Protein 1O50 (pdb70)

Foldseek 3Di:
DPQDFCLNQQVPDDDDAAEDEFLAAVVVVVVSCVVVVVHQKHFYDDPQATAFIAGVVLVVQLCCCAPPVDDCVRDYDDSRGNNNRTHGADAAERGHGLVVVVVSCVVVVTFKHFHADPRRHGDTIGGPVSSVCVQVVDDPD

Nearest PDB structures (foldseek):
  1o50-assembly1_A-2  TM=1.007E+00  e=1.225E-30  Thermotoga maritima
  2ya3-assembly1_E  TM=7.807E-01  e=7.567E-06  Rattus norvegicus
  8bik-assembly2_F  TM=7.226E-01  e=2.809E-06  Homo sapiens
  2uv4-assembly1_A  TM=7.250E-01  e=1.202E-05  Homo sapiens
  2uv7-assembly1_A-2  TM=7.101E-01  e=1.125E-05  Homo sapiens

Sequence (141 aa):
HHHMKVKDVCKLISLKPTVVEEDTPIEEIVDRILEDPVTRTVYVARDNKLVGMIPVMHLLKVSGFHFFGFIPSMKRLIAKNASEIMLDPVYVHMDTPLEEALKLMIDNNIQEMPVVDEKGEIVGDLNSLEILLALWKGREK

CATH classification: 3.10.580.10

InterPro domains:
  IPR000644 CBS domain [PF00571] (10-59)
  IPR000644 CBS domain [PF00571] (87-139)
  IPR000644 CBS domain [PS51371] (89-145)
  IPR000644 CBS domain [SM00116] (13-61)
  IPR000644 CBS domain [SM00116] (92-140)
  IPR046342 CBS domain superfamily [G3DSA:3.10.580.10] (1-145)
  IPR046342 CBS domain superfamily [SSF54631] (1-139)
  IPR051257 Diverse Function CBS-Domain-Containing Protein [PTHR43080] (1-138)

Secondary structure (DSSP, 8-state):
-TT-BHHHHTTSS----EEE-TT-BHHHHHHHHHHSTT--EEEEEETTEEEEEEEHHHHHHHHHHHHH---------SS-BHHHH-B----B-TTSBHHHHHHHHHHHT-SEEEEE-TTS-EEEEEEHHHHHHHHHHS---

B-factor: mean 39.26, std 5.95, range [19.26, 62.48]

Structure (mmCIF, N/CA/C/O backbone):
data_1O50
#
_entry.id   1O50
#
_cell.length_a   45.169
_cell.length_b   45.169
_cell.length_c   177.196
_cell.angle_alpha   90.00
_cell.angle_beta   90.00
_cell.angle_gamma   90.00
#
_symmetry.space_group_name_H-M   'P 41 21 2'
#
loop_
_entity.id
_entity.type
_entity.pdbx_description
1 polymer 'CBS domain-containing predicted protein TM0935'
2 water water
#
loop_
_atom_site.group_PDB
_atom_site.id
_atom_site.type_symbol
_atom_site.label_atom_id
_atom_site.label_alt_id
_atom_site.label_comp_id
_atom_site.label_asym_id
_atom_site.label_entity_id
_atom_site.label_seq_id
_atom_site.pdbx_PDB_ins_code
_atom_site.Cartn_x
_atom_site.Cartn_y
_atom_site.Cartn_z
_atom_site.occupancy
_atom_site.B_iso_or_equiv
_atom_site.auth_seq_id
_atom_site.auth_comp_id
_atom_site.auth_asym_id
_atom_site.auth_atom_id
_atom_site.pdbx_PDB_model_num
ATOM 1 N N . HIS A 1 10 ? 17.633 0.762 67.721 1.00 36.29 -2 HIS A N 1
ATOM 2 C CA . HIS A 1 10 ? 17.893 2.140 67.163 1.00 36.00 -2 HIS A CA 1
ATOM 3 C C . HIS A 1 10 ? 19.383 2.570 67.295 1.00 36.00 -2 HIS A C 1
ATOM 4 O O . HIS A 1 10 ? 19.846 2.963 68.399 1.00 37.08 -2 HIS 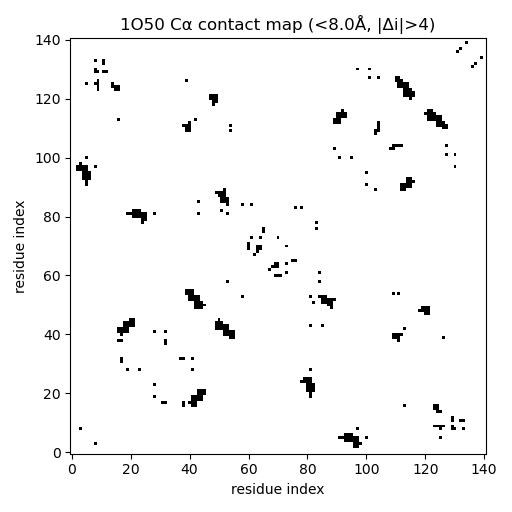A O 1
ATOM 11 N N . HIS A 1 11 ? 20.091 2.501 66.174 1.00 35.05 -1 HIS A N 1
ATOM 12 C CA . HIS A 1 11 ? 21.515 2.833 66.053 1.00 34.77 -1 HIS A CA 1
ATOM 13 C C . HIS A 1 11 ? 22.469 2.031 66.933 1.00 35.24 -1 HIS A C 1
ATOM 14 O O . HIS A 1 11 ? 23.645 2.380 67.023 1.00 35.47 -1 HIS A O 1
ATOM 21 N N . HIS A 1 12 ? 21.981 0.956 67.541 1.00 36.20 0 HIS A N 1
ATOM 22 C CA . HIS A 1 12 ? 22.812 0.045 68.334 1.00 36.21 0 HIS A CA 1
ATOM 23 C C . HIS A 1 12 ? 23.714 0.731 69.384 1.00 36.08 0 HIS A C 1
ATOM 24 O O . HIS A 1 12 ? 24.856 0.330 69.575 1.00 36.63 0 HIS A O 1
ATOM 31 N N . MET A 1 13 ? 23.205 1.796 70.009 1.00 36.26 1 MET A N 1
ATOM 32 C CA . MET A 1 13 ? 23.910 2.504 71.082 1.00 36.34 1 MET A CA 1
ATOM 33 C C . MET A 1 13 ? 24.017 1.667 72.363 1.00 36.42 1 MET A C 1
ATOM 34 O O . MET A 1 13 ? 23.148 0.862 72.678 1.00 36.76 1 MET A O 1
ATOM 39 N N . LYS A 1 14 ? 25.099 1.878 73.094 1.00 36.68 2 LYS A N 1
ATOM 40 C CA . LYS A 1 14 ? 25.306 1.239 74.381 1.00 36.75 2 LYS A CA 1
ATOM 41 C C . LYS A 1 14 ? 25.477 2.263 75.493 1.00 36.22 2 LYS A C 1
ATOM 42 O O . LYS A 1 14 ? 25.650 3.468 75.228 1.00 35.79 2 LYS A O 1
ATOM 48 N N . VAL A 1 15 ? 25.449 1.790 76.741 1.00 35.08 3 VAL A N 1
ATOM 49 C CA . VAL A 1 15 ? 25.534 2.707 77.872 1.00 34.71 3 VAL A CA 1
ATOM 50 C C . VAL A 1 15 ? 26.806 3.554 77.742 1.00 34.45 3 VAL A C 1
ATOM 51 O O . VAL A 1 15 ? 26.775 4.765 77.994 1.00 33.29 3 VAL A O 1
ATOM 55 N N . LYS A 1 16 ? 27.894 2.925 77.308 1.00 34.70 4 LYS A N 1
ATOM 56 C CA . LYS A 1 16 ? 29.180 3.606 77.153 1.00 35.37 4 LYS A CA 1
ATOM 57 C C . LYS A 1 16 ? 29.129 4.844 76.226 1.00 35.35 4 LYS A C 1
ATOM 58 O O . LYS A 1 16 ? 29.942 5.767 76.369 1.00 35.31 4 LYS A O 1
ATOM 64 N N . ASP A 1 17 ? 28.202 4.842 75.277 1.00 35.07 5 ASP A N 1
ATOM 65 C CA . ASP A 1 17 ? 28.035 5.956 74.330 1.00 35.81 5 ASP A CA 1
ATOM 66 C C . ASP A 1 17 ? 27.249 7.142 74.914 1.00 35.94 5 ASP A C 1
ATOM 67 O O . ASP A 1 17 ? 27.321 8.241 74.375 1.00 35.96 5 ASP A O 1
ATOM 72 N N . VAL A 1 18 ? 26.474 6.902 75.978 1.00 36.53 6 VAL A N 1
ATOM 73 C CA . VAL A 1 18 ? 25.528 7.867 76.555 1.00 37.57 6 VAL A CA 1
ATOM 74 C C . VAL A 1 18 ? 25.932 8.383 77.956 1.00 37.75 6 VAL A C 1
ATOM 75 O O . VAL A 1 18 ? 25.679 9.533 78.290 1.00 38.27 6 VAL A O 1
ATOM 79 N N . CYS A 1 19 ? 26.623 7.552 78.727 1.00 37.23 7 CYS A N 1
ATOM 80 C CA . CYS A 1 19 ? 26.949 7.846 80.132 1.00 37.35 7 CYS A CA 1
ATOM 81 C C . CYS A 1 19 ? 28.004 8.944 80.376 1.00 36.70 7 CYS A C 1
ATOM 82 O O . CYS A 1 19 ? 28.295 9.302 81.524 1.00 35.23 7 CYS A O 1
ATOM 85 N N . LYS A 1 20 ? 28.554 9.502 79.317 1.00 37.74 8 LYS A N 1
ATOM 86 C CA . LYS A 1 20 ? 29.475 10.629 79.458 1.00 38.51 8 LYS A CA 1
ATOM 87 C C . LYS A 1 20 ? 28.969 11.891 78.737 1.00 38.29 8 LYS A C 1
ATOM 88 O O . LYS A 1 20 ? 29.680 12.859 78.636 1.00 36.50 8 LYS A O 1
ATOM 94 N N . LEU A 1 21 ? 27.710 11.890 78.305 1.00 38.40 9 LEU A N 1
ATOM 95 C CA . LEU A 1 21 ? 27.176 13.004 77.518 1.00 39.87 9 LEU A CA 1
ATOM 96 C C . LEU A 1 21 ? 26.928 14.253 78.398 1.00 40.93 9 LEU A C 1
ATOM 97 O O . LEU A 1 21 ? 26.956 15.376 77.900 1.00 41.08 9 LEU A O 1
ATOM 102 N N . ILE A 1 22 ? 26.679 14.013 79.692 1.00 41.42 10 ILE A N 1
ATOM 103 C CA . ILE A 1 22 ? 26.617 15.025 80.755 1.00 41.06 10 ILE A CA 1
ATOM 104 C C . ILE A 1 22 ? 27.592 14.566 81.857 1.00 41.35 10 ILE A C 1
ATOM 105 O O . ILE A 1 22 ? 27.729 13.359 82.140 1.00 40.04 10 ILE A O 1
ATOM 110 N N . SER A 1 23 ? 28.279 15.526 82.457 1.00 41.59 11 SER A N 1
ATOM 111 C CA . SER A 1 23 ? 29.144 15.269 83.601 1.00 42.98 11 SER A CA 1
ATOM 112 C C . SER A 1 23 ? 28.304 15.109 84.868 1.00 42.73 11 SER A C 1
ATOM 113 O O . SER A 1 23 ? 27.839 16.105 85.440 1.00 43.33 11 SER A O 1
ATOM 116 N N . LEU A 1 24 ? 28.081 13.857 85.258 1.00 41.88 12 LEU A N 1
ATOM 117 C CA . LEU A 1 24 ? 27.356 13.504 86.463 1.00 41.57 12 LEU A CA 1
ATOM 118 C C . LEU A 1 24 ? 28.340 12.881 87.450 1.00 41.69 12 LEU A C 1
ATOM 119 O O . LEU A 1 24 ? 29.247 12.147 87.042 1.00 41.51 12 LEU A O 1
ATOM 124 N N . LYS A 1 25 ? 28.148 13.188 88.736 1.00 41.89 13 LYS A N 1
ATOM 125 C CA . LYS A 1 25 ? 28.893 12.557 89.844 1.00 42.73 13 LYS A CA 1
ATOM 126 C C . LYS A 1 25 ? 27.901 11.776 90.661 1.00 41.46 13 LYS A C 1
ATOM 127 O O . LYS A 1 25 ? 26.961 12.379 91.178 1.00 41.67 13 LYS A O 1
ATOM 133 N N . PRO A 1 26 ? 28.073 10.462 90.790 1.00 40.22 14 PRO A N 1
ATOM 134 C CA . PRO A 1 26 ? 27.151 9.665 91.597 1.00 39.68 14 PRO A CA 1
ATOM 135 C C . PRO A 1 26 ? 27.165 10.123 93.060 1.00 39.01 14 PRO A C 1
ATOM 136 O O . PRO A 1 26 ? 28.209 10.459 93.593 1.00 38.12 14 PRO A O 1
ATOM 140 N N . THR A 1 27 ? 25.994 10.171 93.662 1.00 37.59 15 THR A N 1
ATOM 141 C CA . THR A 1 27 ? 25.836 10.444 95.082 1.00 38.09 15 THR A CA 1
ATOM 142 C C . THR A 1 27 ? 25.734 9.160 95.854 1.00 37.76 15 THR A C 1
ATOM 143 O O . THR A 1 27 ? 24.734 8.465 95.757 1.00 37.73 15 THR A O 1
ATOM 147 N N . VAL A 1 28 ? 26.753 8.907 96.657 1.00 36.83 16 VAL A N 1
ATOM 148 C CA . VAL A 1 28 ? 26.933 7.651 97.351 1.00 36.96 16 VAL A CA 1
ATOM 149 C C . VAL A 1 28 ? 27.055 7.861 98.892 1.00 37.60 16 VAL A C 1
ATOM 150 O O . VAL A 1 28 ? 27.953 8.576 99.363 1.00 35.49 16 VAL A O 1
ATOM 154 N N . VAL A 1 29 ? 26.180 7.162 99.633 1.00 37.13 17 VAL A N 1
ATOM 155 C CA . VAL A 1 29 ? 26.110 7.175 101.090 1.00 36.87 17 VAL A CA 1
ATOM 156 C C . VAL A 1 29 ? 26.413 5.778 101.648 1.00 36.76 17 VAL A C 1
ATOM 157 O O . VAL A 1 29 ? 26.570 4.818 100.903 1.00 36.87 17 VAL A O 1
ATOM 161 N N . GLU A 1 30 ? 26.564 5.724 102.966 1.00 36.41 18 GLU A N 1
ATOM 162 C CA . GLU A 1 30 ? 26.775 4.499 103.738 1.00 36.07 18 GLU A CA 1
ATOM 163 C C . GLU A 1 30 ? 25.446 4.056 104.338 1.00 35.07 18 GLU A C 1
ATOM 164 O O . GLU A 1 30 ? 24.516 4.828 104.388 1.00 34.24 18 GLU A O 1
ATOM 170 N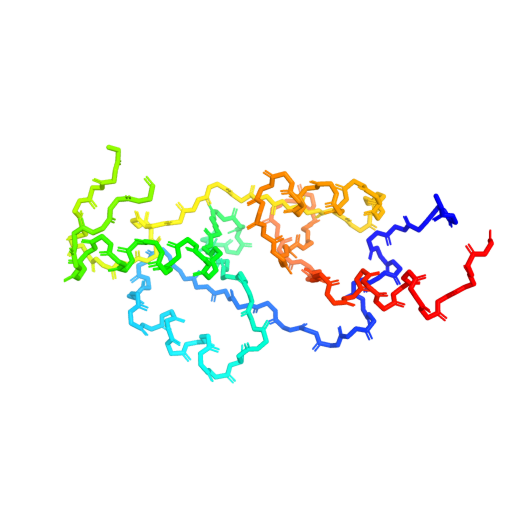 N . GLU A 1 31 ? 25.370 2.831 104.825 1.00 35.90 19 GLU A N 1
ATOM 171 C CA . GLU A 1 31 ? 24.116 2.260 105.349 1.00 36.39 19 GLU A CA 1
ATOM 172 C C . GLU A 1 31 ? 23.558 2.992 106.584 1.00 36.10 19 GLU A C 1
ATOM 173 O O . GLU A 1 31 ? 22.323 3.054 106.796 1.00 36.06 19 GLU A O 1
ATOM 179 N N . ASP A 1 32 ? 24.456 3.555 107.391 1.00 35.52 20 ASP A N 1
ATOM 180 C CA . ASP A 1 32 ? 24.053 4.267 108.614 1.00 35.99 20 ASP A CA 1
ATOM 181 C C . ASP A 1 32 ? 23.934 5.768 108.418 1.00 36.04 20 ASP A C 1
ATOM 182 O O . ASP A 1 32 ? 23.826 6.512 109.381 1.00 36.13 20 ASP A O 1
ATOM 187 N N . THR A 1 33 ? 23.977 6.213 107.169 1.00 36.80 21 THR A N 1
ATOM 188 C CA . THR A 1 33 ? 23.831 7.616 106.840 1.00 35.29 21 THR A CA 1
ATOM 189 C C . THR A 1 33 ? 22.394 8.068 107.155 1.00 36.53 21 THR A C 1
ATOM 190 O O . THR A 1 33 ? 21.447 7.460 106.665 1.00 35.16 21 THR A O 1
ATOM 194 N N . PRO A 1 34 ? 22.233 9.092 108.004 1.00 35.77 22 PRO A N 1
ATOM 195 C CA . PRO A 1 34 ? 20.910 9.593 108.335 1.00 36.11 22 PRO A CA 1
ATOM 196 C C . PRO A 1 34 ? 20.170 10.176 107.137 1.00 37.01 22 PRO A C 1
ATOM 197 O O . PRO A 1 34 ? 20.752 10.759 106.263 1.00 36.43 22 PRO A O 1
ATOM 201 N N . ILE A 1 35 ? 18.851 10.036 107.135 1.00 37.40 23 ILE A N 1
ATOM 202 C CA . ILE A 1 35 ? 18.056 10.446 106.000 1.00 37.37 23 ILE A CA 1
ATOM 203 C C . ILE A 1 35 ? 18.189 11.926 105.819 1.00 36.80 23 ILE A C 1
ATOM 204 O O . ILE A 1 35 ? 18.281 12.412 104.682 1.00 36.96 23 ILE A O 1
ATOM 209 N N . GLU A 1 36 ? 18.265 12.667 106.920 1.00 35.08 24 GLU A N 1
ATOM 210 C CA . GLU A 1 36 ? 18.487 14.119 106.795 1.00 33.51 24 GLU A CA 1
ATOM 211 C C . GLU A 1 36 ? 19.805 14.416 106.006 1.00 33.50 24 GLU A C 1
ATOM 212 O O . GLU A 1 36 ? 19.852 15.317 105.173 1.00 32.71 24 GLU A O 1
ATOM 218 N N . GLU A 1 37 ? 20.855 13.635 106.218 1.00 33.38 25 GLU A N 1
ATOM 219 C CA . GLU A 1 37 ? 22.117 13.871 105.469 1.00 32.80 25 GLU A CA 1
ATOM 220 C C . GLU A 1 37 ? 21.941 13.478 103.993 1.00 32.88 25 GLU A C 1
ATOM 221 O O . GLU A 1 37 ? 22.523 14.034 103.106 1.00 30.90 25 GLU A O 1
ATOM 227 N N . ILE A 1 38 ? 21.090 12.505 103.721 1.00 32.40 26 ILE A N 1
ATOM 228 C CA . ILE A 1 38 ? 20.805 12.123 102.337 1.00 33.76 26 ILE A CA 1
ATOM 229 C C . ILE A 1 38 ? 20.138 13.252 101.618 1.00 35.83 26 ILE A C 1
ATOM 230 O O . ILE A 1 38 ? 20.537 13.607 100.505 1.00 37.70 26 ILE A O 1
ATOM 235 N N . VAL A 1 39 ? 19.166 13.880 102.288 1.00 37.04 27 VAL A N 1
ATOM 236 C CA . VAL A 1 39 ? 18.544 15.087 101.790 1.00 35.96 27 VAL A CA 1
ATOM 237 C C . VAL A 1 39 ? 19.564 16.216 101.579 1.00 36.46 27 VAL A C 1
ATOM 238 O O . VAL A 1 39 ? 19.548 16.893 100.550 1.00 37.72 27 VAL A O 1
ATOM 242 N N . ASP A 1 40 ? 20.449 16.453 102.530 1.00 36.09 28 ASP A N 1
ATOM 243 C CA . ASP A 1 40 ? 21.481 17.478 102.328 1.00 36.08 28 ASP A CA 1
ATOM 244 C C . ASP A 1 40 ? 22.307 17.219 101.047 1.00 36.24 28 ASP A C 1
ATOM 245 O O . ASP A 1 40 ? 22.583 18.136 100.298 1.00 37.39 28 ASP A O 1
ATOM 250 N N . ARG A 1 41 ? 22.747 15.973 100.832 1.00 36.55 29 ARG A N 1
ATOM 251 C CA . ARG A 1 41 ? 23.447 15.560 99.601 1.00 36.01 29 ARG A CA 1
ATOM 252 C C . ARG A 1 41 ? 22.646 15.804 98.333 1.00 34.82 29 ARG A C 1
ATOM 253 O O . ARG A 1 41 ? 23.181 16.233 97.337 1.00 35.44 29 ARG A O 1
ATOM 261 N N . ILE A 1 42 ? 21.342 15.534 98.351 1.00 35.37 30 ILE A N 1
ATOM 262 C CA . ILE A 1 42 ? 20.530 15.786 97.172 1.00 35.73 30 ILE A CA 1
ATOM 263 C C . ILE A 1 42 ? 20.425 17.291 96.913 1.00 36.52 30 ILE A C 1
ATOM 264 O O . ILE A 1 42 ? 20.532 17.719 95.763 1.00 37.05 30 ILE A O 1
ATOM 269 N N . LEU A 1 43 ? 20.204 18.091 97.967 1.00 36.70 31 LEU A N 1
ATOM 270 C CA . LEU A 1 43 ? 20.080 19.552 97.817 1.00 36.87 31 LEU A CA 1
ATOM 271 C C . LEU A 1 43 ? 21.372 20.230 97.314 1.00 37.36 31 LEU A C 1
ATOM 272 O O . LEU A 1 43 ? 21.327 21.332 96.688 1.00 36.92 31 LEU A O 1
ATOM 277 N N . GLU A 1 44 ? 22.527 19.624 97.600 1.00 36.93 32 GLU A N 1
ATOM 278 C CA . GLU A 1 44 ? 23.816 20.183 97.120 1.00 37.56 32 GLU A CA 1
ATOM 279 C C . GLU A 1 44 ? 24.046 19.904 95.616 1.00 36.39 32 GLU A C 1
ATOM 280 O O . GLU A 1 44 ? 24.739 20.625 94.968 1.00 36.81 32 GLU A O 1
ATOM 286 N N . ASP A 1 45 ? 23.464 18.825 95.107 1.00 36.71 33 ASP A N 1
ATOM 287 C CA . ASP A 1 45 ? 23.572 18.423 93.717 1.00 36.65 33 ASP A CA 1
ATOM 288 C C . ASP A 1 45 ? 22.166 18.040 93.220 1.00 35.87 33 ASP A C 1
ATOM 289 O O . ASP A 1 45 ? 21.860 16.846 93.084 1.00 33.73 33 ASP A O 1
ATOM 294 N N . PRO A 1 46 ? 21.298 19.046 93.043 1.00 34.68 34 PRO A N 1
ATOM 295 C CA . PRO A 1 46 ? 19.872 18.805 92.819 1.00 35.68 34 PRO A CA 1
ATOM 296 C C . PRO A 1 46 ? 19.436 18.110 91.510 1.00 35.53 34 PRO A C 1
ATOM 297 O O . PRO A 1 46 ? 18.268 17.781 91.384 1.00 35.45 34 PRO A O 1
ATOM 301 N N . VAL A 1 47 ? 20.365 17.867 90.600 1.00 35.76 35 VAL A N 1
ATOM 302 C CA . VAL A 1 47 ? 20.169 17.030 89.427 1.00 36.03 35 VAL A CA 1
ATOM 303 C C . VAL A 1 47 ? 20.003 15.571 89.846 1.00 35.72 35 VAL A C 1
ATOM 304 O O . VAL A 1 47 ? 19.474 14.733 89.083 1.00 36.15 35 VAL A O 1
ATOM 308 N N . THR A 1 48 ? 20.418 15.276 91.079 1.00 35.26 36 THR A N 1
ATOM 309 C CA . THR A 1 48 ? 20.524 13.930 91.560 1.00 34.03 36 THR A CA 1
ATOM 310 C C . THR A 1 48 ? 19.132 13.362 91.594 1.00 35.22 36 THR A C 1
ATOM 311 O O . THR A 1 48 ? 18.228 14.002 92.095 1.00 35.50 36 THR A O 1
ATOM 315 N N . ARG A 1 49 ? 18.969 12.155 91.074 1.00 36.25 37 ARG A N 1
ATOM 316 C CA . ARG A 1 49 ? 17.645 11.534 91.000 1.00 35.92 37 ARG A CA 1
ATOM 317 C C . ARG A 1 49 ? 17.603 10.197 91.711 1.00 35.46 37 ARG A C 1
ATOM 318 O O . ARG A 1 49 ? 16.507 9.698 92.057 1.00 34.84 37 ARG A O 1
ATOM 326 N N . THR A 1 50 ? 18.767 9.618 91.921 1.00 34.36 38 THR A N 1
ATOM 327 C CA . THR A 1 50 ? 18.911 8.382 92.668 1.00 36.79 38 THR A CA 1
ATOM 328 C C . THR A 1 50 ? 20.190 8.469 93.533 1.00 36.69 38 THR A C 1
ATOM 329 O O . THR A 1 50 ? 21.289 8.798 93.025 1.00 37.73 38 THR A O 1
ATOM 333 N N . VAL A 1 51 ? 20.029 8.207 94.841 1.00 36.39 39 VAL A N 1
ATOM 334 C CA . VAL A 1 51 ? 21.133 7.987 95.761 1.00 36.23 39 VAL A CA 1
ATOM 335 C C . VAL A 1 51 ? 21.528 6.511 95.858 1.00 36.26 39 VAL A C 1
ATOM 336 O O . VAL A 1 51 ? 20.679 5.636 95.945 1.00 36.18 39 VAL A O 1
ATOM 340 N N . TYR A 1 52 ? 22.819 6.260 95.865 1.00 36.55 40 TYR A N 1
ATOM 341 C CA . TYR A 1 52 ? 23.348 4.910 96.004 1.00 37.33 40 TYR A CA 1
ATOM 342 C C . TYR A 1 52 ? 23.906 4.736 97.409 1.00 37.27 40 TYR A C 1
ATOM 343 O O . TYR A 1 52 ? 24.355 5.697 98.035 1.00 37.15 40 TYR A O 1
ATOM 352 N N . VAL A 1 53 ? 23.908 3.484 97.852 1.00 37.35 41 VAL A N 1
ATOM 353 C CA . VAL A 1 53 ? 24.406 3.069 99.155 1.00 37.02 41 VAL A CA 1
ATOM 354 C C . VAL A 1 53 ? 25.468 1.995 98.936 1.00 37.24 41 VAL A C 1
ATOM 355 O O . VAL A 1 53 ? 25.224 0.964 98.290 1.00 36.46 41 VAL A O 1
ATOM 359 N N . ALA A 1 54 ? 26.654 2.250 99.470 1.00 37.36 42 ALA A N 1
ATOM 360 C CA . ALA A 1 54 ? 27.761 1.333 99.341 1.00 37.42 42 ALA A CA 1
ATOM 361 C C . ALA A 1 54 ? 28.238 0.836 100.708 1.00 38.38 42 ALA A C 1
ATOM 362 O O . ALA A 1 54 ? 27.938 1.426 101.756 1.00 37.78 42 ALA A O 1
ATOM 364 N N . ARG A 1 55 ? 28.975 -0.274 100.677 1.00 39.37 43 ARG A N 1
ATOM 365 C CA . ARG A 1 55 ? 29.568 -0.844 101.857 1.00 40.46 43 ARG A CA 1
ATOM 366 C C . ARG A 1 55 ? 30.850 -1.510 101.391 1.00 41.36 43 ARG A C 1
ATOM 367 O O . ARG A 1 55 ? 30.805 -2.438 100.585 1.00 40.42 43 ARG A O 1
ATOM 372 N N . ASP A 1 56 ? 31.991 -1.021 101.876 1.00 42.42 44 ASP A N 1
ATOM 373 C CA . ASP A 1 56 ? 33.296 -1.498 101.423 1.00 43.16 44 ASP A CA 1
ATOM 374 C C . ASP A 1 56 ? 33.466 -1.327 99.889 1.00 43.41 44 ASP A C 1
ATOM 375 O O . ASP A 1 56 ? 33.983 -2.210 99.200 1.00 42.16 44 ASP A O 1
ATOM 380 N N . ASN A 1 57 ? 33.001 -0.186 99.367 1.00 43.83 45 ASN A N 1
ATOM 381 C CA . ASN A 1 57 ? 33.066 0.128 97.931 1.00 44.20 45 ASN A CA 1
ATOM 382 C C . ASN A 1 57 ? 32.220 -0.722 96.985 1.00 43.33 45 ASN A C 1
ATOM 383 O O . ASN A 1 57 ? 32.361 -0.599 95.775 1.00 43.42 45 ASN A O 1
ATOM 388 N N . LYS A 1 58 ? 31.330 -1.546 97.541 1.00 42.00 46 LYS A N 1
ATOM 389 C CA . LYS A 1 58 ? 30.399 -2.354 96.768 1.00 40.91 46 LYS A CA 1
ATOM 390 C C . LYS A 1 58 ? 29.034 -1.704 96.809 1.00 39.49 46 LYS A C 1
ATOM 391 O O . LYS A 1 58 ? 28.642 -1.167 97.819 1.00 38.81 46 LYS A O 1
ATOM 397 N N . LEU A 1 59 ? 28.317 -1.732 95.698 1.00 38.39 47 LEU A N 1
ATOM 398 C CA . LEU A 1 59 ? 26.938 -1.241 95.633 1.00 37.33 47 LEU A CA 1
ATOM 399 C C . LEU A 1 59 ? 25.963 -2.204 96.351 1.00 36.88 47 LEU A C 1
ATOM 400 O O . LEU A 1 59 ? 25.877 -3.366 96.012 1.00 36.54 47 LEU A O 1
ATOM 405 N N . VAL A 1 60 ? 25.234 -1.702 97.349 1.00 36.66 48 VAL A N 1
ATOM 406 C CA . VAL A 1 60 ? 24.293 -2.519 98.110 1.00 35.67 48 VAL A CA 1
ATOM 407 C C . VAL A 1 60 ? 22.859 -2.022 98.138 1.00 35.10 48 VAL A C 1
ATOM 408 O O . VAL A 1 60 ? 21.980 -2.786 98.473 1.00 35.60 48 VAL A O 1
ATOM 412 N N . GLY A 1 61 ? 22.589 -0.765 97.793 1.00 33.93 49 GLY A N 1
ATOM 413 C CA . GLY A 1 61 ? 21.200 -0.363 97.675 1.00 33.83 49 GLY A CA 1
ATOM 414 C C . GLY A 1 61 ? 21.048 0.913 96.890 1.00 33.08 49 GLY A C 1
ATOM 415 O O . GLY A 1 61 ? 22.025 1.581 96.559 1.00 34.08 49 GLY A O 1
ATOM 416 N N . MET A 1 62 ? 19.818 1.327 96.669 1.00 33.57 50 MET A N 1
ATOM 417 C CA . MET A 1 62 ? 19.606 2.603 96.016 1.00 32.87 50 MET A CA 1
ATOM 418 C C . MET A 1 62 ? 18.377 3.286 96.600 1.00 33.00 50 MET A C 1
ATOM 419 O O . MET A 1 62 ? 17.506 2.671 97.122 1.00 30.98 50 MET A O 1
ATOM 424 N N . ILE A 1 63 ? 18.334 4.598 96.551 1.00 33.45 51 ILE A N 1
ATOM 425 C CA . ILE A 1 63 ? 17.192 5.295 97.050 1.00 35.55 51 ILE A CA 1
ATOM 426 C C . ILE A 1 63 ? 16.825 6.304 95.955 1.00 36.47 51 ILE A C 1
ATOM 427 O O . ILE A 1 63 ? 17.446 7.370 95.863 1.00 35.12 51 ILE A O 1
ATOM 432 N N . PRO A 1 64 ? 15.890 5.944 95.072 1.00 36.94 52 PRO A N 1
ATOM 433 C CA . PRO A 1 64 ? 15.277 6.933 94.174 1.00 36.41 52 PRO A CA 1
ATOM 434 C C . PRO A 1 64 ? 14.583 8.057 94.945 1.00 36.96 52 PRO A C 1
ATO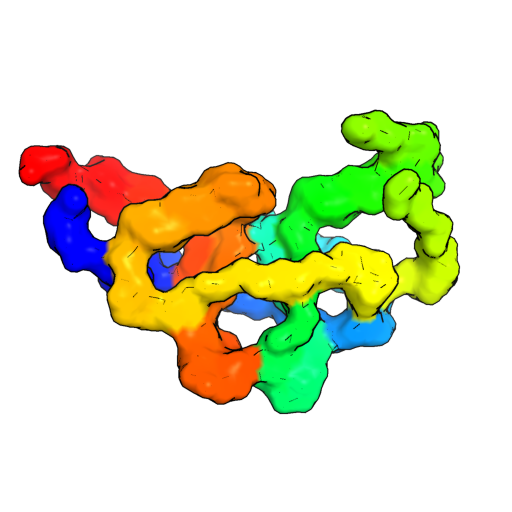M 435 O O . PRO A 1 64 ? 13.941 7.857 95.991 1.00 35.97 52 PRO A O 1
ATOM 439 N N . VAL A 1 65 ? 14.709 9.278 94.436 1.00 37.09 53 VAL A N 1
ATOM 440 C CA . VAL A 1 65 ? 14.114 10.393 95.131 1.00 35.70 53 VAL A CA 1
ATOM 441 C C . VAL A 1 65 ? 12.605 10.197 95.308 1.00 37.61 53 VAL A C 1
ATOM 442 O O . VAL A 1 65 ? 12.044 10.631 96.319 1.00 37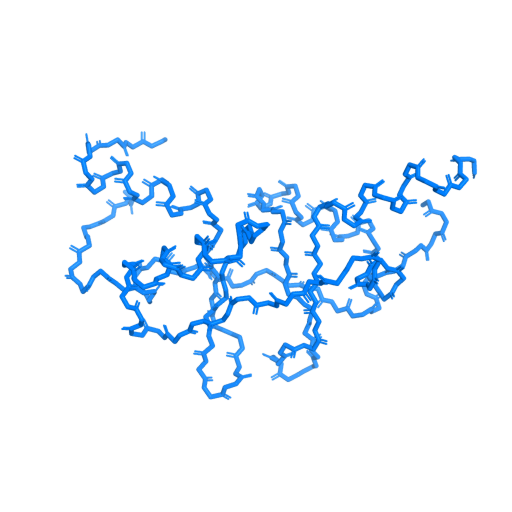.76 53 VAL A O 1
ATOM 446 N N . MET A 1 66 ? 11.946 9.512 94.369 1.00 37.20 54 MET A N 1
ATOM 447 C CA . MET A 1 66 ? 10.493 9.334 94.507 1.00 35.65 54 MET A CA 1
ATOM 448 C C . MET A 1 66 ? 10.217 8.311 95.614 1.00 36.65 54 MET A C 1
ATOM 449 O O . MET A 1 66 ? 9.136 8.342 96.274 1.00 34.82 54 MET A O 1
ATOM 454 N N . HIS A 1 67 ? 11.130 7.357 95.795 1.00 36.53 55 HIS A N 1
ATOM 455 C CA . HIS A 1 67 ? 10.985 6.428 96.921 1.00 37.64 55 HIS A CA 1
ATOM 456 C C . HIS A 1 67 ? 11.109 7.202 98.272 1.00 37.97 55 HIS A C 1
ATOM 457 O O . HIS A 1 67 ? 10.312 6.992 99.163 1.00 37.89 55 HIS A O 1
ATOM 464 N N . LEU A 1 68 ? 12.062 8.126 98.368 1.00 38.79 56 LEU A N 1
ATOM 465 C CA . LEU A 1 68 ? 12.271 8.962 99.553 1.00 39.22 56 LEU A CA 1
ATOM 466 C C . LEU A 1 68 ? 11.060 9.863 99.823 1.00 39.75 56 LEU A C 1
ATOM 467 O O . LEU A 1 68 ? 10.653 10.071 100.979 1.00 40.03 56 LEU A O 1
ATOM 472 N N . LEU A 1 69 ? 10.448 10.350 98.745 1.00 39.38 57 LEU A N 1
ATOM 473 C CA . LEU A 1 69 ? 9.250 11.173 98.836 1.00 38.67 57 LEU A CA 1
ATOM 474 C C . LEU A 1 69 ? 8.102 10.320 99.407 1.00 37.88 57 LEU A C 1
ATOM 475 O O . LEU A 1 69 ? 7.375 10.762 100.291 1.00 38.07 57 LEU A O 1
ATOM 480 N N . LYS A 1 70 ? 7.985 9.080 98.949 1.00 37.83 58 LYS A N 1
ATOM 481 C CA . LYS A 1 70 ? 6.936 8.190 99.390 1.00 38.41 58 LYS A CA 1
ATOM 482 C C . LYS A 1 70 ? 7.127 7.809 100.879 1.00 37.30 58 LYS A C 1
ATOM 483 O O . LYS A 1 70 ? 6.191 7.838 101.669 1.00 35.24 58 LYS A O 1
ATOM 489 N N . VAL A 1 71 ? 8.353 7.445 101.223 1.00 37.30 59 VAL A N 1
ATOM 490 C CA . VAL A 1 71 ? 8.746 7.134 102.593 1.00 37.70 59 VAL A CA 1
ATOM 491 C C . VAL A 1 71 ? 8.388 8.334 103.498 1.00 37.44 59 VAL A C 1
ATOM 492 O O . VAL A 1 71 ? 7.916 8.165 104.624 1.00 37.28 59 VAL A O 1
ATOM 496 N N . SER A 1 72 ? 8.612 9.544 102.981 1.00 37.39 60 SER A N 1
ATOM 497 C CA . SER A 1 72 ? 8.419 10.776 103.729 1.00 36.60 60 SER A CA 1
ATOM 498 C C . SER A 1 72 ? 6.949 11.055 103.944 1.00 36.05 60 SER A C 1
ATOM 499 O O . SER A 1 72 ? 6.571 11.348 105.048 1.00 37.80 60 SER A O 1
ATOM 502 N N . GLY A 1 73 ? 6.110 10.914 102.919 1.00 35.26 61 GLY A N 1
ATOM 503 C CA . GLY A 1 73 ? 4.685 11.070 103.057 1.00 34.08 61 GLY A CA 1
ATOM 504 C C . GLY A 1 73 ? 4.032 10.137 104.048 1.00 33.35 61 GLY A C 1
ATOM 505 O O . GLY A 1 73 ? 3.055 10.511 104.702 1.00 33.91 61 GLY A O 1
ATOM 506 N N . PHE A 1 74 ? 4.492 8.881 104.113 1.00 32.43 62 PHE A N 1
ATOM 507 C CA . PHE A 1 74 ? 4.032 7.959 105.123 1.00 32.22 62 PHE A CA 1
ATOM 508 C C . PHE A 1 74 ? 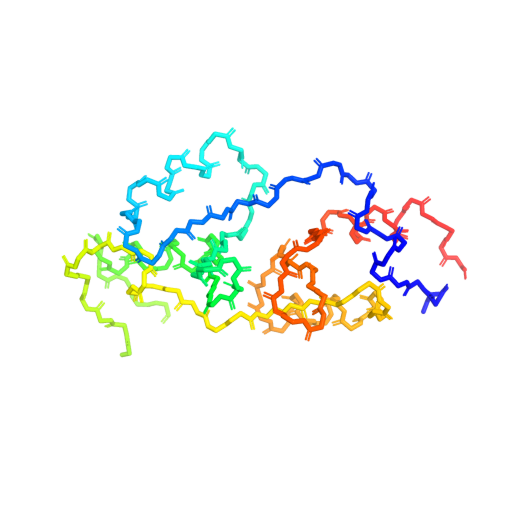4.488 8.383 106.535 1.00 31.92 62 PHE A C 1
ATOM 509 O O . PHE A 1 74 ? 3.708 8.453 107.453 1.00 31.24 62 PHE A O 1
ATOM 517 N N . HIS A 1 75 ? 5.777 8.684 106.685 1.00 31.61 63 HIS A N 1
ATOM 518 C CA . HIS A 1 75 ? 6.317 9.002 107.989 1.00 32.33 63 HIS A CA 1
ATOM 519 C C . HIS A 1 75 ? 5.688 10.264 108.587 1.00 32.59 63 HIS A C 1
ATOM 520 O O . HIS A 1 75 ? 5.374 10.285 109.763 1.00 33.39 63 HIS A O 1
ATOM 527 N N . PHE A 1 76 ? 5.540 11.315 107.774 1.00 32.27 64 PHE A N 1
ATOM 528 C CA . PHE A 1 76 ? 5.077 12.611 108.261 1.00 32.09 64 PHE A CA 1
ATOM 529 C C . PHE A 1 76 ? 3.569 12.818 108.170 1.00 31.33 64 PHE A C 1
ATOM 530 O O . PHE A 1 76 ? 3.008 13.524 108.993 1.00 30.30 64 PHE A O 1
ATOM 538 N N . PHE A 1 77 ? 2.915 12.193 107.190 1.00 30.95 65 PHE A N 1
ATOM 539 C CA . PHE A 1 77 ? 1.457 12.412 106.960 1.00 30.63 65 PHE A CA 1
ATOM 540 C C . PHE A 1 77 ? 0.631 11.150 107.016 1.00 30.66 65 PHE A C 1
ATOM 541 O O . PHE A 1 77 ? -0.601 11.213 106.883 1.00 30.01 65 PHE A O 1
ATOM 549 N N . GLY A 1 78 ? 1.272 9.999 107.196 1.00 31.00 66 GLY A N 1
ATOM 550 C CA . GLY A 1 78 ? 0.566 8.710 107.091 1.00 32.16 66 GLY A CA 1
ATOM 551 C C . GLY A 1 78 ? -0.044 8.328 105.744 1.00 32.36 66 GLY A C 1
ATOM 552 O O . GLY A 1 78 ? -1.000 7.593 105.697 1.00 32.17 66 GLY A O 1
ATOM 553 N N . PHE A 1 79 ? 0.500 8.858 104.666 1.00 34.23 67 PHE A N 1
ATOM 554 C CA . PHE A 1 79 ? 0.036 8.624 103.297 1.00 36.72 67 PHE A CA 1
ATOM 555 C C . PHE A 1 79 ? 0.576 7.295 102.748 1.00 38.40 67 PHE A C 1
ATOM 556 O O . PHE A 1 79 ? 1.790 7.070 102.691 1.00 39.26 67 PHE A O 1
ATOM 564 N N . ILE A 1 80 ? -0.334 6.419 102.358 1.00 41.26 68 ILE A N 1
ATOM 565 C CA . ILE A 1 80 ? 0.017 5.176 101.670 1.00 43.26 68 ILE A CA 1
ATOM 566 C C . ILE A 1 80 ? -0.296 5.326 100.169 1.00 44.39 68 ILE A C 1
ATOM 567 O O . ILE A 1 80 ? -1.442 5.522 99.829 1.00 42.90 68 ILE A O 1
ATOM 572 N N . PRO A 1 81 ? 0.713 5.326 99.287 1.00 45.82 69 PRO A N 1
ATOM 573 C CA . PRO A 1 81 ? 0.443 5.293 97.833 1.00 46.70 69 PRO A CA 1
ATOM 574 C C . PRO A 1 81 ? -0.268 4.028 97.308 1.00 46.98 69 PRO A C 1
ATOM 575 O O . PRO A 1 81 ? -0.642 3.093 98.053 1.00 48.91 69 PRO A O 1
ATOM 579 N N . SER A 1 89 ? 2.309 -2.729 104.288 1.00 57.00 77 SER A N 1
ATOM 580 C CA . SER A 1 89 ? 3.581 -2.861 103.592 1.00 56.69 77 SER A CA 1
ATOM 581 C C . SER A 1 89 ? 4.652 -1.855 104.031 1.00 56.56 77 SER A C 1
ATOM 582 O O . SER A 1 89 ? 5.813 -2.236 104.224 1.00 56.92 77 SER A O 1
ATOM 585 N N . MET A 1 90 ? 4.308 -0.567 104.126 1.00 55.69 78 MET A N 1
ATOM 586 C CA . MET A 1 90 ? 5.295 0.389 104.638 1.00 54.31 78 MET A CA 1
ATOM 587 C C . MET A 1 90 ? 5.293 0.457 106.158 1.00 51.79 78 MET A C 1
ATOM 588 O O . MET A 1 90 ? 4.248 0.401 106.812 1.00 50.79 78 MET A O 1
ATOM 593 N N . LYS A 1 91 ? 6.510 0.556 106.683 1.00 49.03 79 LYS A N 1
ATOM 594 C CA . LYS A 1 91 ? 6.798 0.301 108.083 1.00 46.95 79 LYS A CA 1
ATOM 595 C C . LYS A 1 91 ? 7.406 1.559 108.682 1.00 45.09 79 LYS A C 1
ATOM 596 O O . LYS A 1 91 ? 7.777 2.486 107.981 1.00 45.03 79 LYS A O 1
ATOM 602 N N . ARG A 1 92 ? 7.510 1.564 110.002 1.00 43.36 80 ARG A N 1
ATOM 603 C CA . ARG A 1 92 ? 7.874 2.743 110.751 1.00 42.17 80 ARG A CA 1
ATOM 604 C C . ARG A 1 92 ? 9.384 2.935 110.698 1.00 41.04 80 ARG A C 1
ATOM 605 O O . ARG A 1 92 ? 10.149 1.968 110.866 1.00 41.05 80 ARG A O 1
ATOM 613 N N . LEU A 1 93 ? 9.818 4.179 110.505 1.00 40.56 81 LEU A N 1
ATOM 614 C CA . LEU A 1 93 ? 11.222 4.513 110.590 1.00 39.95 81 LEU A CA 1
ATOM 615 C C . LEU A 1 93 ? 11.638 4.572 112.065 1.00 40.32 81 LEU A C 1
ATOM 616 O O . LEU A 1 93 ? 10.922 5.130 112.892 1.00 40.22 81 LEU A O 1
ATOM 621 N N . ILE A 1 94 ? 12.794 3.978 112.371 1.00 39.18 82 ILE A N 1
ATOM 622 C CA . ILE A 1 94 ? 13.357 3.963 113.724 1.00 38.57 82 ILE A CA 1
ATOM 623 C C . ILE A 1 94 ? 14.730 4.690 113.768 1.00 38.50 82 ILE A C 1
ATOM 624 O O . ILE A 1 94 ? 14.873 5.733 114.415 1.00 38.99 82 ILE A O 1
ATOM 629 N N . ALA A 1 95 ? 15.726 4.144 113.079 1.00 39.08 83 ALA A N 1
ATOM 630 C CA . ALA A 1 95 ? 17.057 4.780 112.949 1.00 39.88 83 ALA A CA 1
ATOM 631 C C . ALA A 1 95 ? 17.022 6.013 112.029 1.00 40.58 83 ALA A C 1
ATOM 632 O O . ALA A 1 95 ? 17.819 6.970 112.190 1.00 41.62 83 ALA A O 1
ATOM 634 N N . LYS A 1 96 ? 16.034 6.041 111.122 1.00 39.74 84 LYS A N 1
ATOM 635 C CA . LYS A 1 96 ? 15.951 7.016 110.047 1.00 38.78 84 LYS A CA 1
ATOM 636 C C . LYS A 1 96 ? 17.288 7.113 109.286 1.00 37.40 84 LYS A C 1
ATOM 637 O O . LYS A 1 96 ? 17.954 8.134 109.266 1.00 35.96 84 LYS A O 1
ATOM 643 N N . ASN A 1 97 ? 17.695 6.016 108.685 1.00 36.19 85 ASN A N 1
ATOM 644 C CA . ASN A 1 97 ? 18.923 6.012 107.906 1.00 36.79 85 ASN A CA 1
ATOM 645 C C . ASN A 1 97 ? 18.736 5.329 106.532 1.00 37.20 85 ASN A C 1
ATOM 646 O O . ASN A 1 97 ? 17.662 4.796 106.229 1.00 35.70 85 ASN A O 1
ATOM 651 N N . ALA A 1 98 ? 19.775 5.383 105.710 1.00 37.68 86 ALA A N 1
ATOM 652 C CA . ALA A 1 98 ? 19.754 4.750 104.407 1.00 38.32 86 ALA A CA 1
ATOM 653 C C . ALA A 1 98 ? 19.371 3.275 104.436 1.00 37.86 86 ALA A C 1
ATOM 654 O O . ALA A 1 98 ? 18.584 2.830 103.597 1.00 37.78 86 ALA A O 1
ATOM 656 N N . SER A 1 99 ? 19.898 2.488 105.363 1.00 37.94 87 SER A N 1
ATOM 657 C CA . SER A 1 99 ? 19.612 1.032 105.316 1.00 37.67 87 SER A CA 1
ATOM 658 C C . SER A 1 99 ? 18.147 0.627 105.545 1.00 37.13 87 SER A C 1
ATOM 659 O O . SER A 1 99 ? 17.733 -0.490 105.185 1.00 37.18 87 SER A O 1
ATOM 662 N N . GLU A 1 100 ? 17.384 1.496 106.194 1.00 38.20 88 GLU A N 1
ATOM 663 C CA . GLU A 1 100 ? 15.969 1.246 106.456 1.00 38.23 88 GLU A CA 1
ATOM 664 C C . GLU A 1 100 ? 15.107 1.469 105.239 1.00 38.61 88 GLU A C 1
ATOM 665 O O . GLU A 1 100 ? 13.992 0.899 105.153 1.00 40.31 88 GLU A O 1
ATOM 671 N N . ILE A 1 101 ? 15.551 2.371 104.360 1.00 38.91 89 ILE A N 1
ATOM 672 C CA . ILE A 1 101 ? 14.832 2.684 103.113 1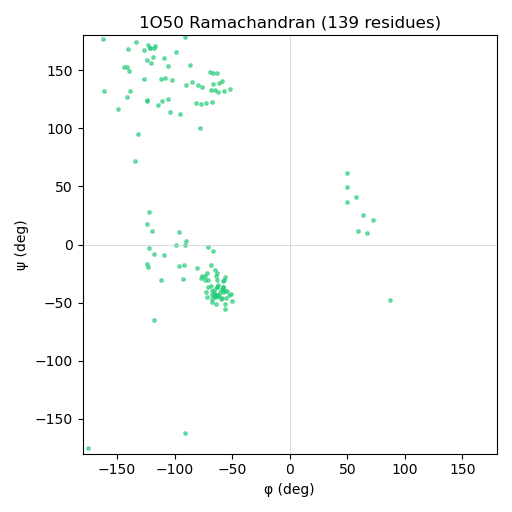.00 38.74 89 ILE A CA 1
ATOM 673 C C . ILE A 1 101 ? 15.439 2.215 101.759 1.00 37.67 89 ILE A C 1
ATOM 674 O O . ILE A 1 101 ? 14.760 2.329 100.745 1.00 38.51 89 ILE A O 1
ATOM 679 N N . MET A 1 102 ? 16.673 1.708 101.728 1.00 37.58 90 MET A N 1
ATOM 680 C CA . MET A 1 102 ? 17.321 1.382 100.462 1.00 36.38 90 MET A CA 1
ATOM 681 C C . MET A 1 102 ? 16.608 0.227 99.785 1.00 36.67 90 MET A C 1
ATOM 682 O O . MET A 1 102 ? 16.037 -0.603 100.450 1.00 35.81 90 MET A O 1
ATOM 687 N N . LEU A 1 103 ? 16.585 0.225 98.454 1.00 37.35 91 LEU A N 1
ATOM 688 C CA . LEU A 1 103 ? 15.991 -0.861 97.662 1.00 36.40 91 LEU A CA 1
ATOM 689 C C . LEU A 1 103 ? 17.126 -1.588 97.006 1.00 35.75 91 LEU A C 1
ATOM 690 O O . LEU A 1 103 ? 18.242 -1.079 96.916 1.00 34.11 91 LEU A O 1
ATOM 695 N N . ASP A 1 104 ? 16.853 -2.814 96.577 1.00 36.30 92 ASP A N 1
ATOM 696 C CA . ASP A 1 104 ? 17.823 -3.596 95.867 1.00 36.97 92 ASP A CA 1
ATOM 697 C C . ASP A 1 104 ? 18.260 -2.828 94.650 1.00 36.60 92 ASP A C 1
ATOM 698 O O . ASP A 1 104 ? 17.414 -2.352 93.897 1.00 36.40 92 ASP A O 1
ATOM 703 N N . PRO A 1 105 ? 19.563 -2.737 94.418 1.00 37.07 93 PRO A N 1
ATOM 704 C CA . PRO A 1 105 ? 20.063 -1.930 93.298 1.00 37.53 93 PRO A CA 1
ATOM 705 C C . PRO A 1 105 ? 19.674 -2.498 91.906 1.00 37.37 93 PRO A C 1
ATOM 706 O O . PRO A 1 105 ? 19.690 -3.704 91.667 1.00 37.15 93 PRO A O 1
ATOM 710 N N . VAL A 1 106 ? 19.295 -1.587 91.027 1.00 37.96 94 VAL A N 1
ATOM 711 C CA . VAL A 1 106 ? 19.095 -1.834 89.609 1.00 38.31 94 VAL A CA 1
ATOM 712 C C . VAL A 1 106 ? 20.238 -1.080 88.912 1.00 38.31 94 VAL A C 1
ATOM 713 O O . VAL A 1 106 ? 20.415 0.117 89.130 1.00 37.30 94 VAL A O 1
ATOM 717 N N . TYR A 1 107 ? 21.034 -1.781 88.109 1.00 37.79 95 TYR A N 1
ATOM 718 C CA . TYR A 1 107 ? 22.215 -1.160 87.536 1.00 38.05 95 TYR A CA 1
ATOM 719 C C . TYR A 1 107 ? 22.453 -1.575 86.077 1.00 37.54 95 TYR A C 1
ATOM 720 O O . TYR A 1 107 ? 21.831 -2.516 85.582 1.00 36.60 95 TYR A O 1
ATOM 729 N N . VAL A 1 108 ? 23.369 -0.872 85.410 1.00 36.46 96 VAL A N 1
ATOM 730 C CA . VAL A 1 108 ? 23.776 -1.226 84.058 1.00 36.46 96 VAL A CA 1
ATOM 731 C C . VAL A 1 108 ? 25.298 -1.459 83.967 1.00 36.45 96 VAL A C 1
ATOM 732 O O . VAL A 1 108 ? 26.014 -1.228 84.913 1.00 36.27 96 VAL A O 1
ATOM 736 N N . HIS A 1 109 ? 25.762 -1.949 82.827 1.00 36.95 97 HIS A N 1
ATOM 737 C CA . HIS A 1 109 ? 27.191 -2.019 82.520 1.00 37.57 97 HIS A CA 1
ATOM 738 C C . HIS A 1 109 ? 27.478 -1.159 81.300 1.00 36.72 97 HIS A C 1
ATOM 739 O O . HIS A 1 109 ? 26.578 -0.756 80.613 1.00 36.76 97 HIS A O 1
ATOM 746 N N . MET A 1 110 ? 28.751 -0.933 81.012 1.00 36.91 98 MET A N 1
ATOM 747 C CA . MET A 1 110 ? 29.179 -0.144 79.845 1.00 36.81 98 MET A CA 1
ATOM 748 C C . MET A 1 110 ? 28.661 -0.700 78.504 1.00 36.52 98 MET A C 1
ATOM 749 O O . MET A 1 110 ? 28.296 0.064 77.593 1.00 36.81 98 MET A O 1
ATOM 754 N N . ASP A 1 111 ? 28.602 -2.024 78.405 1.00 35.88 99 ASP A N 1
ATOM 755 C CA . ASP A 1 111 ? 28.246 -2.696 77.163 1.00 36.10 99 ASP A CA 1
ATOM 756 C C . ASP A 1 111 ? 26.739 -2.948 77.078 1.00 35.82 99 ASP A C 1
ATOM 757 O O . ASP A 1 111 ? 26.251 -3.443 76.080 1.00 36.03 99 ASP A O 1
ATOM 766 N N . THR A 1 112 ? 25.994 -2.551 78.102 1.00 35.07 100 THR A N 1
ATOM 767 C CA . THR A 1 112 ? 24.539 -2.699 78.089 1.00 34.91 100 THR A CA 1
ATOM 768 C C . THR A 1 112 ? 23.906 -1.878 76.965 1.00 35.10 100 THR A C 1
ATOM 769 O O . THR A 1 112 ? 24.228 -0.686 76.820 1.00 34.37 100 THR A O 1
ATOM 773 N N . PRO A 1 113 ? 23.015 -2.488 76.170 1.00 35.20 101 PRO A N 1
ATOM 774 C CA . PRO A 1 113 ? 22.213 -1.743 75.192 1.00 35.21 101 PRO A CA 1
ATOM 775 C C . PRO A 1 113 ? 21.482 -0.561 75.806 1.00 35.76 101 PRO A C 1
ATOM 776 O O . PRO A 1 113 ? 20.846 -0.720 76.847 1.00 35.51 101 PRO A O 1
ATOM 780 N N . LEU A 1 114 ? 21.545 0.599 75.160 1.00 35.84 102 LEU A N 1
ATOM 781 C CA . LEU A 1 114 ? 20.779 1.745 75.607 1.00 36.80 102 LEU A CA 1
ATOM 782 C C . LEU A 1 114 ? 19.286 1.405 75.825 1.00 36.76 102 LEU A C 1
ATOM 783 O O . LEU A 1 114 ? 18.666 1.853 76.800 1.00 35.50 102 LEU A O 1
ATOM 788 N N . GLU A 1 115 ? 18.719 0.637 74.907 1.00 37.72 103 GLU A N 1
ATOM 789 C CA . GLU A 1 115 ? 17.323 0.259 75.023 1.00 39.06 103 GLU A CA 1
ATOM 790 C C . GLU A 1 115 ? 16.978 -0.582 76.254 1.00 39.25 103 GLU A C 1
ATOM 791 O O . GLU A 1 115 ? 15.859 -0.452 76.781 1.00 39.67 103 GLU A O 1
ATOM 797 N N . GLU A 1 116 ? 17.894 -1.458 76.682 1.00 38.96 104 GLU A N 1
ATOM 798 C CA . GLU A 1 116 ? 17.686 -2.209 77.933 1.00 39.62 104 GLU A CA 1
ATOM 799 C C . GLU A 1 116 ? 17.757 -1.286 79.139 1.00 39.14 104 GLU A C 1
ATOM 800 O O . GLU A 1 116 ? 16.992 -1.481 80.083 1.00 39.18 104 GLU A O 1
ATOM 811 N N . ALA A 1 117 ? 18.630 -0.278 79.094 1.00 38.54 105 ALA A N 1
ATOM 812 C CA . ALA A 1 117 ? 18.732 0.722 80.156 1.00 38.93 105 ALA A CA 1
ATOM 813 C C . ALA A 1 117 ? 17.477 1.616 80.308 1.00 39.01 105 ALA A C 1
ATOM 814 O O . ALA A 1 117 ? 17.080 1.972 81.427 1.00 38.28 105 ALA A O 1
ATOM 816 N N . LEU A 1 118 ? 16.878 1.996 79.179 1.00 39.27 106 LEU A N 1
ATOM 817 C CA . LEU A 1 118 ? 15.634 2.775 79.147 1.00 38.90 106 LEU A CA 1
ATOM 818 C C . LEU A 1 118 ? 14.498 1.914 79.670 1.00 37.79 106 LEU A C 1
ATOM 819 O O . LEU A 1 118 ? 13.641 2.399 80.397 1.00 39.00 106 LEU A O 1
ATOM 824 N N . LYS A 1 119 ? 14.479 0.643 79.309 1.00 37.26 107 LYS A N 1
ATOM 825 C CA . LYS A 1 119 ? 13.456 -0.277 79.791 1.00 36.87 107 LYS A CA 1
ATOM 826 C C . LYS A 1 119 ? 13.516 -0.405 81.305 1.00 36.51 107 LYS A C 1
ATOM 827 O O . LYS A 1 119 ? 12.501 -0.383 81.967 1.00 35.64 107 LYS A O 1
ATOM 833 N N . LEU A 1 120 ? 14.724 -0.534 81.833 1.00 36.64 108 LEU A N 1
ATOM 834 C CA . LEU A 1 120 ? 14.962 -0.603 83.280 1.00 36.41 108 LEU A CA 1
ATOM 835 C C . LEU A 1 120 ? 14.477 0.639 83.985 1.00 35.25 108 LEU A C 1
ATOM 836 O O . LEU A 1 120 ? 13.839 0.561 85.020 1.00 35.71 108 LEU A O 1
ATOM 841 N N . MET A 1 121 ? 14.817 1.795 83.451 1.00 34.99 109 MET A N 1
ATOM 842 C CA . MET A 1 121 ? 14.359 3.019 84.029 1.00 34.46 109 MET A CA 1
ATOM 843 C C . MET A 1 121 ? 12.866 3.044 84.119 1.00 34.47 109 MET A C 1
ATOM 844 O O . MET A 1 121 ? 12.309 3.322 85.170 1.00 33.85 109 MET A O 1
ATOM 849 N N . ILE A 1 122 ? 12.220 2.759 83.007 1.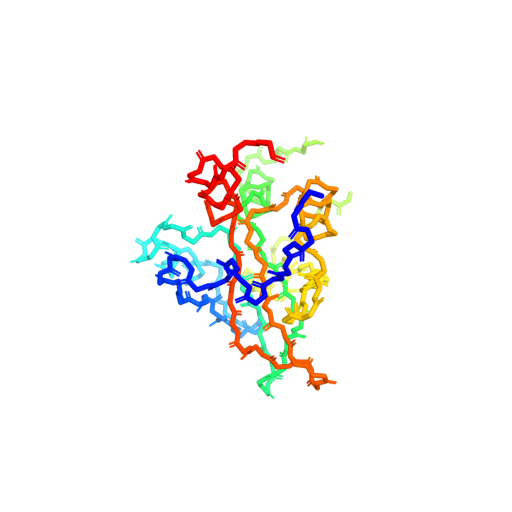00 35.55 110 ILE A N 1
ATOM 850 C CA . ILE A 1 122 ? 10.761 2.808 82.965 1.00 35.57 110 ILE A CA 1
ATOM 851 C C . ILE A 1 122 ? 10.094 1.777 83.879 1.00 36.25 110 ILE A C 1
ATOM 852 O O . ILE A 1 122 ? 9.203 2.124 84.666 1.00 36.78 110 ILE A O 1
ATOM 857 N N . ASP A 1 123 ? 10.498 0.510 83.763 1.00 36.98 111 ASP A N 1
ATOM 858 C CA . ASP A 1 123 ? 9.915 -0.571 84.560 1.00 37.68 111 ASP A CA 1
ATOM 859 C C . ASP A 1 123 ? 10.027 -0.350 86.087 1.00 37.99 111 ASP A C 1
ATOM 860 O O . ASP A 1 123 ? 9.128 -0.713 86.831 1.00 37.94 111 ASP A O 1
ATOM 865 N N . ASN A 1 124 ? 11.142 0.236 86.525 1.00 38.94 112 ASN A N 1
ATOM 866 C CA . ASN A 1 124 ? 11.465 0.489 87.935 1.00 39.00 112 ASN A CA 1
ATOM 867 C C . ASN A 1 124 ? 11.152 1.922 88.365 1.00 39.58 112 ASN A C 1
ATOM 868 O O . ASN A 1 124 ? 11.348 2.330 89.523 1.00 41.33 112 ASN A O 1
ATOM 873 N N . ASN A 1 125 ? 10.651 2.696 87.425 1.00 39.06 113 ASN A N 1
ATOM 874 C CA . ASN A 1 125 ? 10.296 4.070 87.675 1.00 38.40 113 ASN A CA 1
ATOM 875 C C . ASN A 1 125 ? 11.412 4.839 88.357 1.00 38.32 113 ASN A C 1
ATOM 876 O O . ASN A 1 125 ? 11.194 5.502 89.384 1.00 38.35 113 ASN A O 1
ATOM 881 N N . ILE A 1 126 ? 12.623 4.726 87.803 1.00 37.64 114 ILE A N 1
ATOM 882 C CA . ILE A 1 126 ? 13.772 5.516 88.231 1.00 37.12 114 ILE A CA 1
ATOM 883 C C . ILE A 1 126 ? 14.356 6.289 87.022 1.00 37.53 114 ILE A C 1
ATOM 884 O O . ILE A 1 126 ? 14.117 5.910 85.894 1.00 40.41 114 ILE A O 1
ATOM 889 N N . GLN A 1 127 ? 15.095 7.362 87.261 1.00 36.63 115 GLN A N 1
ATOM 890 C CA . GLN A 1 127 ? 15.733 8.170 86.228 1.00 35.96 115 GLN A CA 1
ATOM 891 C C . GLN A 1 127 ? 17.262 8.327 86.379 1.00 36.31 115 GLN A C 1
ATOM 892 O O . GLN A 1 127 ? 17.873 9.239 85.789 1.00 37.42 115 GLN A O 1
ATOM 898 N N . GLU A 1 128 ? 17.897 7.464 87.171 1.00 35.95 116 GLU A N 1
ATOM 899 C CA . GLU A 1 128 ? 19.362 7.524 87.345 1.00 35.26 116 GLU A CA 1
ATOM 900 C C . GLU A 1 128 ? 19.774 6.196 87.889 1.00 36.33 116 GLU A C 1
ATOM 901 O O . GLU A 1 128 ? 19.146 5.659 88.809 1.00 35.81 116 GLU A O 1
ATOM 907 N N . MET A 1 129 ? 20.807 5.647 87.277 1.00 36.46 117 MET A N 1
ATOM 908 C CA . MET A 1 129 ? 21.267 4.314 87.567 1.00 36.58 117 MET A CA 1
ATOM 909 C C . MET A 1 129 ? 22.745 4.377 87.554 1.00 37.11 117 MET A C 1
ATOM 910 O O . MET A 1 129 ? 23.310 5.122 86.768 1.00 35.76 117 MET A O 1
ATOM 915 N N . PRO A 1 130 ? 23.402 3.531 88.358 1.00 38.23 118 PRO A N 1
ATOM 916 C CA . PRO A 1 130 ? 24.855 3.480 88.356 1.00 37.66 118 PRO A CA 1
ATOM 917 C C . PRO A 1 130 ? 25.311 2.518 87.283 1.00 37.59 118 PRO A C 1
ATOM 918 O O . PRO A 1 130 ? 24.570 1.616 86.918 1.00 35.99 118 PRO A O 1
ATOM 922 N N . VAL A 1 131 ? 26.525 2.728 86.782 1.00 37.64 119 VAL A N 1
ATOM 923 C CA . VAL A 1 131 ? 27.165 1.808 85.862 1.00 38.30 119 VAL A CA 1
ATOM 924 C C . VAL A 1 131 ? 28.233 1.098 86.675 1.00 39.12 119 VAL A C 1
ATOM 925 O O . VAL A 1 131 ? 29.059 1.734 87.314 1.00 39.60 119 VAL A O 1
ATOM 929 N N . VAL A 1 132 ? 28.193 -0.224 86.674 1.00 40.25 120 VAL A N 1
ATOM 930 C CA . VAL A 1 132 ? 29.038 -0.995 87.556 1.00 40.84 120 VAL A CA 1
ATOM 931 C C . VAL A 1 132 ? 29.938 -1.900 86.734 1.00 41.80 120 VAL A C 1
ATOM 932 O O . VAL A 1 132 ? 29.626 -2.235 85.590 1.00 41.43 120 VAL A O 1
ATOM 936 N N . ASP A 1 133 ? 31.056 -2.286 87.333 1.00 42.51 121 ASP A N 1
ATOM 937 C CA . ASP A 1 133 ? 31.953 -3.237 86.715 1.00 43.50 121 ASP A CA 1
ATOM 938 C C . ASP A 1 133 ? 31.514 -4.612 87.180 1.00 44.84 121 ASP A C 1
ATOM 939 O O . ASP A 1 133 ? 30.388 -4.770 87.646 1.00 45.21 121 ASP A O 1
ATOM 944 N N . GLU A 1 134 ? 32.376 -5.611 87.057 1.00 46.40 122 GLU A N 1
ATOM 945 C CA . GLU A 1 134 ? 31.944 -6.979 87.288 1.00 47.80 122 GLU A CA 1
ATOM 946 C C . GLU A 1 134 ? 32.093 -7.420 88.728 1.00 47.96 122 GLU A C 1
ATOM 947 O O . GLU A 1 134 ? 31.815 -8.571 89.042 1.00 48.14 122 GLU A O 1
ATOM 953 N N . LYS A 1 135 ? 32.536 -6.514 89.595 1.00 48.14 123 LYS A N 1
ATOM 954 C CA . LYS A 1 135 ? 32.722 -6.829 91.010 1.00 47.87 123 LYS A CA 1
ATOM 955 C C . LYS A 1 135 ? 31.897 -5.894 91.878 1.00 46.83 123 LYS A C 1
ATOM 956 O O . LYS A 1 135 ? 32.236 -5.627 93.029 1.00 46.74 123 LYS A O 1
ATOM 962 N N . GLY A 1 136 ? 30.794 -5.413 91.316 1.00 46.47 124 GLY A N 1
ATOM 963 C CA . GLY A 1 136 ? 29.825 -4.633 92.063 1.00 45.56 124 GLY A CA 1
ATOM 964 C C . GLY A 1 136 ? 30.253 -3.219 92.423 1.00 45.01 124 GLY A C 1
ATOM 965 O O . GLY A 1 136 ? 29.668 -2.604 93.328 1.00 45.22 124 GLY A O 1
ATOM 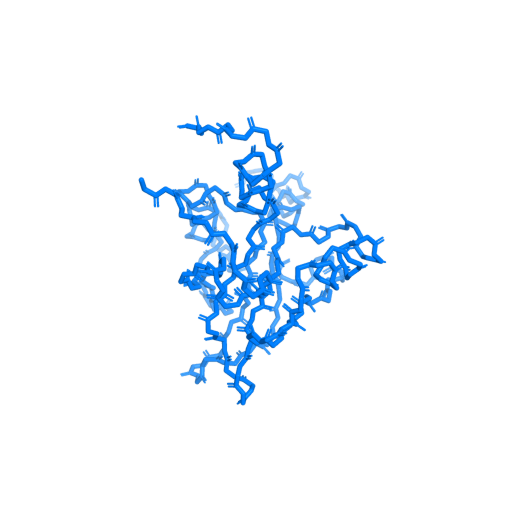966 N N . GLU A 1 137 ? 31.225 -2.676 91.699 1.00 44.05 125 GLU A N 1
ATOM 967 C CA . GLU A 1 137 ? 31.770 -1.355 92.000 1.00 43.82 125 GLU A CA 1
ATOM 968 C C . GLU A 1 137 ? 31.354 -0.318 90.979 1.00 42.89 125 GLU A C 1
ATOM 969 O O . GLU A 1 137 ? 31.255 -0.607 89.795 1.00 42.49 125 GLU A O 1
ATOM 975 N N . ILE A 1 138 ? 31.103 0.891 91.464 1.00 42.49 126 ILE A N 1
ATOM 976 C CA . ILE A 1 138 ? 30.625 1.996 90.632 1.00 42.19 126 ILE A CA 1
ATOM 977 C C . ILE A 1 138 ? 31.751 2.626 89.798 1.00 41.85 126 ILE A C 1
ATOM 978 O O . ILE A 1 138 ? 32.755 3.095 90.333 1.00 41.40 126 ILE A O 1
ATOM 983 N N . VAL A 1 139 ? 31.564 2.598 88.479 1.00 41.04 127 VAL A N 1
ATOM 984 C CA . VAL A 1 139 ? 32.543 3.113 87.526 1.00 40.37 127 VAL A CA 1
ATOM 985 C C . VAL A 1 139 ? 31.995 4.276 86.682 1.00 39.55 127 VAL A C 1
ATOM 986 O O . VAL A 1 139 ? 32.727 4.908 85.941 1.00 39.06 127 VAL A O 1
ATOM 990 N N . GLY A 1 140 ? 30.701 4.542 86.789 1.00 38.99 128 GLY A N 1
ATOM 991 C CA . GLY A 1 140 ? 30.080 5.633 86.046 1.00 38.55 128 GLY A CA 1
ATOM 992 C C . GLY A 1 140 ? 28.625 5.792 86.427 1.00 38.05 128 GLY A C 1
ATOM 993 O O . GLY A 1 140 ? 28.156 5.103 87.313 1.00 37.57 128 GLY A O 1
ATOM 994 N N . ASP A 1 141 ? 27.909 6.688 85.741 1.00 37.84 129 ASP A N 1
ATOM 995 C CA . ASP A 1 141 ? 26.517 7.018 86.074 1.00 37.81 129 ASP A CA 1
ATOM 996 C C . ASP A 1 141 ? 25.680 7.232 84.790 1.00 36.46 129 ASP A C 1
ATOM 997 O O . ASP A 1 141 ? 26.196 7.630 83.749 1.00 36.05 129 ASP A O 1
ATOM 1002 N N . LEU A 1 142 ? 24.380 6.990 84.868 1.00 35.80 130 LEU A N 1
ATOM 1003 C CA . LEU A 1 142 ? 23.494 7.213 83.724 1.00 35.14 130 LEU A CA 1
ATOM 1004 C C . LEU A 1 142 ? 22.217 7.845 84.173 1.00 34.98 130 LEU A C 1
ATOM 1005 O O . LEU A 1 142 ? 21.654 7.353 85.097 1.00 35.87 130 LEU A O 1
ATOM 1010 N N . ASN A 1 143 ? 21.740 8.906 83.527 1.00 35.08 131 ASN A N 1
ATOM 1011 C CA . ASN A 1 143 ? 20.398 9.419 83.823 1.00 34.52 131 ASN A CA 1
ATOM 1012 C C . ASN A 1 143 ? 19.515 9.559 82.623 1.00 33.88 131 ASN A C 1
ATOM 1013 O O . ASN A 1 143 ? 19.942 9.427 81.491 1.00 33.40 131 ASN A O 1
ATOM 1018 N N . SER A 1 144 ? 18.226 9.771 82.883 1.00 35.15 132 SER A N 1
ATOM 1019 C CA . SER A 1 144 ? 17.259 9.929 81.817 1.00 35.69 132 SER A CA 1
ATOM 1020 C C . SER A 1 144 ? 17.595 11.065 80.837 1.00 36.83 132 SER A C 1
ATOM 1021 O O . SER A 1 144 ? 17.303 10.985 79.665 1.00 35.66 132 SER A O 1
ATOM 1024 N N . LEU A 1 145 ? 18.258 12.113 81.306 1.00 38.28 133 LEU A N 1
ATOM 1025 C CA . LEU A 1 145 ? 18.510 13.240 80.462 1.00 37.86 133 LEU A CA 1
ATOM 1026 C C . LEU A 1 145 ? 19.552 12.874 79.401 1.00 37.96 133 LEU A C 1
ATOM 1027 O O . LEU A 1 145 ? 19.481 13.344 78.277 1.00 37.85 133 LEU A O 1
ATOM 1032 N N . GLU A 1 146 ? 20.531 12.058 79.780 1.00 37.53 134 GLU A N 1
ATOM 1033 C CA . GLU A 1 146 ? 21.518 11.561 78.829 1.00 37.05 134 GLU A CA 1
ATOM 1034 C C . GLU A 1 146 ? 20.894 10.736 77.705 1.00 37.08 134 GLU A C 1
ATOM 1035 O O . GLU A 1 146 ? 21.302 10.848 76.558 1.00 37.35 134 GLU A O 1
ATOM 1041 N N . ILE A 1 147 ? 19.925 9.902 78.052 1.00 37.13 135 ILE A N 1
ATOM 1042 C CA . ILE A 1 147 ? 19.194 9.098 77.082 1.00 36.85 135 ILE A CA 1
ATOM 1043 C C . ILE A 1 147 ? 18.418 10.002 76.157 1.00 36.52 135 ILE A C 1
ATOM 1044 O O . ILE A 1 147 ? 18.447 9.807 74.949 1.00 36.06 135 ILE A O 1
ATOM 1049 N N . LEU A 1 148 ? 17.755 11.013 76.712 1.00 36.10 136 LEU A N 1
ATOM 1050 C CA . LEU A 1 148 ? 17.011 11.961 75.904 1.00 36.21 136 LEU A CA 1
ATOM 1051 C C . LEU A 1 148 ? 17.892 12.738 74.943 1.00 35.85 136 LEU A C 1
ATOM 1052 O O . LEU A 1 148 ? 17.521 12.925 73.791 1.00 36.22 136 LEU A O 1
ATOM 1057 N N . LEU A 1 149 ? 19.037 13.182 75.437 1.00 34.35 137 LEU A N 1
ATOM 1058 C CA . LEU A 1 149 ? 20.006 13.888 74.650 1.00 34.27 137 LEU A CA 1
ATOM 1059 C C . LEU A 1 149 ? 20.404 13.042 73.434 1.00 34.58 137 LEU A C 1
ATOM 1060 O O . LEU A 1 149 ? 20.325 13.495 72.299 1.00 34.78 137 LEU A O 1
ATOM 1065 N N . ALA A 1 150 ? 20.860 11.823 73.697 1.00 32.63 138 ALA A N 1
ATOM 1066 C CA . ALA A 1 150 ? 21.258 10.868 72.668 1.00 32.07 138 ALA A CA 1
ATOM 1067 C C . ALA A 1 150 ? 20.211 10.693 71.597 1.00 32.49 138 ALA A C 1
ATOM 1068 O O . ALA A 1 150 ? 20.500 10.707 70.417 1.00 31.90 138 ALA A O 1
ATOM 1070 N N . LEU A 1 151 ? 18.978 10.483 72.033 1.00 32.21 139 LEU A N 1
ATOM 1071 C CA . LEU A 1 151 ? 17.907 10.147 71.107 1.00 32.59 139 LEU A CA 1
ATOM 1072 C C . LEU A 1 151 ? 17.440 11.299 70.256 1.00 32.37 139 LEU A C 1
ATOM 1073 O O . LEU A 1 151 ? 17.213 11.117 69.064 1.00 32.95 139 LEU A O 1
ATOM 1078 N N . TRP A 1 152 ? 17.325 12.487 70.850 1.00 31.67 140 TRP A N 1
ATOM 1079 C CA . TRP A 1 152 ? 16.781 13.641 70.151 1.00 31.65 140 TRP A CA 1
ATOM 1080 C C . TRP A 1 152 ? 17.786 14.589 69.528 1.00 31.42 140 TRP A C 1
ATOM 1081 O O . TRP A 1 152 ? 17.413 15.364 68.639 1.00 30.17 140 TRP A O 1
ATOM 1092 N N . LYS A 1 153 ? 19.036 14.526 69.970 1.00 31.16 141 LYS A N 1
ATOM 1093 C CA . LYS A 1 153 ? 20.112 15.315 69.367 1.00 31.09 141 LYS A CA 1
ATOM 1094 C C . LYS A 1 153 ? 20.831 14.554 68.252 1.00 32.05 141 LYS A C 1
ATOM 1095 O O . LYS A 1 153 ? 21.560 15.147 67.475 1.00 29.54 141 LYS A O 1
ATOM 1101 N N . GLY A 1 154 ? 20.664 13.223 68.218 1.00 32.00 142 GLY A N 1
ATOM 1102 C CA . GLY A 1 154 ? 21.268 12.404 67.186 1.00 32.28 142 GLY A CA 1
ATOM 1103 C C . GLY A 1 154 ? 20.304 12.273 66.023 1.00 33.45 142 GLY A C 1
ATOM 1104 O O . GLY A 1 154 ? 19.199 12.822 66.062 1.00 32.82 142 GLY A O 1
ATOM 1105 N N . ARG A 1 155 ? 20.716 11.571 64.974 1.00 34.21 143 ARG A N 1
ATOM 1106 C CA . ARG A 1 155 ? 19.931 11.496 63.752 1.00 35.82 143 ARG A CA 1
ATOM 1107 C C . ARG A 1 155 ? 18.689 10.707 64.028 1.00 37.09 143 ARG A C 1
ATOM 1108 O O . ARG A 1 155 ? 18.772 9.651 64.614 1.00 37.52 143 ARG A O 1
ATOM 1116 N N . GLU A 1 156 ? 17.532 11.207 63.606 1.00 39.52 144 GLU A N 1
ATOM 1117 C CA . GLU A 1 156 ? 16.286 10.482 63.855 1.00 41.38 144 GLU A CA 1
ATOM 1118 C C . GLU A 1 156 ? 16.179 9.129 63.137 1.00 42.34 144 GLU A C 1
ATOM 1119 O O . GLU A 1 156 ? 15.741 8.153 63.735 1.00 42.26 144 GLU A O 1
ATOM 1125 N N . LYS A 1 157 ? 16.534 9.094 61.854 1.00 43.59 145 LYS A N 1
ATOM 1126 C CA . LYS A 1 157 ? 16.479 7.865 61.056 1.00 44.69 145 LYS A CA 1
ATOM 1127 C C . LYS A 1 157 ? 17.726 7.026 61.347 1.00 44.77 145 LYS A C 1
ATOM 1128 O O . LYS A 1 157 ? 17.724 5.799 61.322 1.00 45.15 145 LYS A O 1
#

Solvent-accessible surface area: 8956 Å² total; per-residue (Å²): 116,83,172,36,70,0,106,63,1,14,188,77,56,108,32,122,44,4,54,7,94,52,108,12,65,23,135,82,0,56,78,94,23,130,142,24,103,59,8,82,0,0,0,0,10,76,124,121,79,21,44,0,9,1,8,54,91,41,11,113,84,12,35,15,54,69,149,174,49,131,119,91,156,53,170,196,20,126,63,99,21,0,53,71,8,53,70,124,38,27,102,2,66,68,96,19,64,10,132,70,0,66,117,35,10,118,96,62,96,8,90,7,0,1,0,6,39,161,128,30,45,49,80,18,5,0,2,16,63,0,5,94,62,13,52,198,162,40,174,151,170

Organism: Thermotoga maritima (strain ATCC 43589 / DSM 3109 / JCM 10099 / NBRC 100826 / MSB8) (NCBI:txid243274)

Radius of gyration: 15.81 Å; Cα contacts (8 Å, |Δi|>4): 231; chains: 1; bounding box: 33×27×53 Å